Protein AF-A0A3R7F994-F1 (afdb_monomer)

Structure (mmCIF, N/CA/C/O backbone):
data_AF-A0A3R7F994-F1
#
_entry.id   AF-A0A3R7F994-F1
#
loop_
_atom_site.group_PDB
_atom_site.id
_atom_site.type_symbol
_atom_site.label_atom_id
_atom_site.label_alt_id
_atom_site.label_comp_id
_atom_site.label_asym_id
_atom_site.label_entity_id
_atom_site.label_seq_id
_atom_site.pdbx_PDB_ins_code
_atom_site.Cartn_x
_atom_site.Cartn_y
_atom_site.Cartn_z
_atom_site.occupancy
_atom_site.B_iso_or_equiv
_atom_site.auth_seq_id
_atom_site.auth_comp_id
_atom_site.auth_asym_id
_atom_site.auth_atom_id
_atom_site.pdbx_PDB_model_num
ATOM 1 N N . MET A 1 1 ? -3.308 -4.676 -24.480 1.00 72.94 1 MET A N 1
ATOM 2 C CA . MET A 1 1 ? -1.964 -5.206 -24.225 1.00 72.94 1 MET A CA 1
ATOM 3 C C . MET A 1 1 ? -2.037 -6.145 -23.036 1.00 72.94 1 MET A C 1
ATOM 5 O O . MET A 1 1 ? -2.598 -5.751 -22.015 1.00 72.94 1 MET A O 1
ATOM 9 N N . SER A 1 2 ? -1.578 -7.382 -23.189 1.00 91.12 2 SER A N 1
ATOM 10 C CA . SER A 1 2 ? -1.528 -8.398 -22.131 1.00 91.12 2 SER A CA 1
ATOM 11 C C . SER A 1 2 ? -0.161 -8.403 -21.418 1.00 91.12 2 SER A C 1
ATOM 13 O O . SER A 1 2 ? 0.801 -7.839 -21.941 1.00 91.12 2 SER A O 1
ATOM 15 N N . PRO A 1 3 ? -0.035 -9.021 -20.227 1.00 89.69 3 PRO A N 1
ATOM 16 C CA . PRO A 1 3 ? 1.258 -9.152 -19.550 1.00 89.69 3 PRO A CA 1
ATOM 17 C C . PRO A 1 3 ? 2.327 -9.869 -20.387 1.00 89.69 3 PRO A C 1
ATOM 19 O O . PRO A 1 3 ? 3.482 -9.452 -20.377 1.00 89.69 3 PRO A O 1
ATOM 22 N N . ASP A 1 4 ? 1.951 -10.906 -21.138 1.00 91.75 4 ASP A N 1
ATOM 23 C CA . ASP A 1 4 ? 2.890 -11.655 -21.983 1.00 91.75 4 ASP A CA 1
ATOM 24 C C . ASP A 1 4 ? 3.369 -10.814 -23.174 1.00 91.75 4 ASP A C 1
ATOM 26 O O . ASP A 1 4 ? 4.551 -10.836 -23.515 1.00 91.75 4 ASP A O 1
ATOM 30 N N . GLU A 1 5 ? 2.478 -10.002 -23.754 1.00 93.06 5 GLU A N 1
ATOM 31 C CA . GLU A 1 5 ? 2.828 -9.047 -24.814 1.00 93.06 5 GLU A CA 1
ATOM 32 C C . GLU A 1 5 ? 3.846 -8.003 -24.329 1.00 93.06 5 GLU A C 1
ATOM 34 O O . GLU A 1 5 ? 4.766 -7.670 -25.069 1.00 93.06 5 GLU A O 1
ATOM 39 N N . LEU A 1 6 ?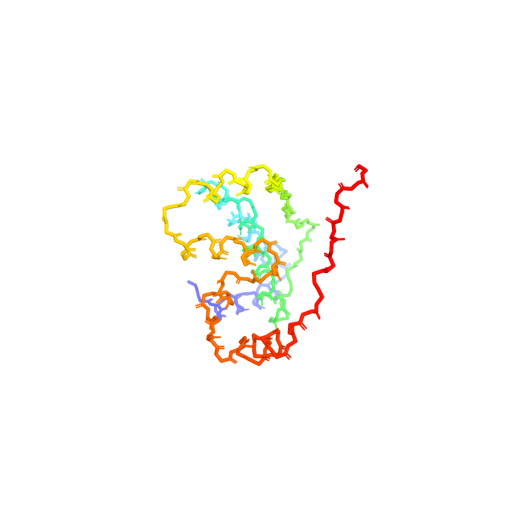 3.733 -7.530 -23.079 1.00 91.81 6 LEU A N 1
ATOM 40 C CA . LEU A 1 6 ? 4.693 -6.584 -22.487 1.00 91.81 6 LEU A CA 1
ATOM 41 C C . LEU A 1 6 ? 6.089 -7.195 -22.311 1.00 91.81 6 LEU A C 1
ATOM 43 O O . LEU A 1 6 ? 7.100 -6.517 -22.494 1.00 91.81 6 LEU A O 1
ATOM 47 N N . ILE A 1 7 ? 6.153 -8.474 -21.933 1.00 93.12 7 ILE A N 1
ATOM 48 C CA . ILE A 1 7 ? 7.421 -9.198 -21.778 1.00 93.12 7 ILE A CA 1
ATOM 49 C C . ILE A 1 7 ? 8.091 -9.367 -23.137 1.00 93.12 7 ILE A C 1
ATOM 51 O O . ILE A 1 7 ? 9.299 -9.152 -23.247 1.00 93.12 7 ILE A O 1
ATOM 55 N N . GLU A 1 8 ? 7.327 -9.764 -24.155 1.00 93.94 8 GLU A N 1
ATOM 56 C CA . GLU A 1 8 ? 7.889 -10.005 -25.480 1.00 93.94 8 GLU A CA 1
ATOM 57 C C . GLU A 1 8 ? 8.328 -8.705 -26.153 1.00 93.94 8 GLU A C 1
ATOM 59 O O . GLU A 1 8 ? 9.465 -8.631 -26.613 1.00 93.94 8 GLU A O 1
ATOM 64 N N . GLU A 1 9 ? 7.513 -7.647 -26.087 1.00 92.88 9 GLU A N 1
ATOM 65 C CA . GLU A 1 9 ? 7.907 -6.317 -26.567 1.00 92.88 9 GLU A CA 1
ATOM 66 C C . GLU A 1 9 ? 9.210 -5.868 -25.896 1.00 92.88 9 GLU A C 1
ATOM 68 O O . GLU A 1 9 ? 10.170 -5.505 -26.568 1.00 92.88 9 GLU A O 1
ATOM 73 N N . ARG A 1 10 ? 9.321 -6.000 -24.567 1.00 92.12 10 ARG A N 1
ATOM 74 C CA . ARG A 1 10 ? 10.553 -5.626 -23.861 1.00 92.12 10 ARG A CA 1
ATOM 75 C C . ARG A 1 10 ? 11.766 -6.464 -24.287 1.00 92.12 10 ARG A C 1
ATOM 77 O O . ARG A 1 10 ? 12.882 -5.948 -24.322 1.00 92.12 10 ARG A O 1
ATOM 84 N N . ARG A 1 11 ? 11.595 -7.751 -24.601 1.00 92.31 11 ARG A N 1
ATOM 85 C CA . ARG A 1 11 ? 12.693 -8.593 -25.116 1.00 92.31 11 ARG A CA 1
ATOM 86 C C . ARG A 1 11 ? 13.152 -8.159 -26.497 1.00 92.31 11 ARG A C 1
ATOM 88 O O . ARG A 1 11 ? 14.334 -8.309 -26.801 1.00 92.31 11 ARG A O 1
ATOM 95 N N . GLU A 1 12 ? 12.239 -7.690 -27.335 1.00 93.06 12 GLU A N 1
ATOM 96 C CA . GLU A 1 12 ? 12.568 -7.126 -28.641 1.00 93.06 12 GLU A CA 1
ATOM 97 C C . GLU A 1 12 ? 13.275 -5.776 -28.491 1.00 93.06 12 GLU A C 1
ATOM 99 O O . GLU A 1 12 ? 14.320 -5.569 -29.107 1.00 93.06 12 GLU A O 1
ATOM 104 N N . ASP A 1 13 ? 12.791 -4.919 -27.592 1.00 91.25 13 ASP A N 1
ATOM 105 C CA . ASP A 1 13 ? 13.352 -3.591 -27.312 1.00 91.25 13 ASP A CA 1
ATOM 106 C C . ASP A 1 13 ? 14.820 -3.664 -26.892 1.00 91.25 13 ASP A C 1
ATOM 108 O O . ASP A 1 13 ? 15.652 -2.901 -27.381 1.00 91.25 13 ASP A O 1
ATOM 112 N N . LEU A 1 14 ? 15.166 -4.638 -26.046 1.00 91.00 14 LEU A N 1
ATOM 113 C CA . LEU A 1 14 ? 16.540 -4.855 -25.584 1.00 91.00 14 LEU A CA 1
ATOM 114 C C . LEU A 1 14 ? 17.505 -5.340 -26.679 1.00 91.00 14 LEU A C 1
ATOM 116 O O . LEU A 1 14 ? 18.716 -5.260 -26.484 1.00 91.00 14 LEU A O 1
ATOM 120 N N . LYS A 1 15 ? 17.002 -5.854 -27.810 1.00 92.62 15 LYS A N 1
ATOM 121 C CA . LYS A 1 15 ? 17.832 -6.268 -28.958 1.00 92.62 15 LYS A CA 1
ATOM 122 C C . LYS A 1 15 ? 18.149 -5.108 -29.903 1.00 92.62 15 LYS A C 1
ATOM 124 O O . LYS A 1 15 ? 18.950 -5.286 -30.815 1.00 92.62 15 LYS A O 1
ATOM 129 N N . SER A 1 16 ? 17.489 -3.964 -29.740 1.00 90.75 16 SER A N 1
ATOM 130 C CA . SER A 1 16 ? 17.673 -2.796 -30.596 1.00 90.75 16 SER A CA 1
ATOM 131 C C . SER A 1 16 ? 18.934 -2.017 -30.216 1.00 90.75 16 SER A C 1
ATOM 133 O O . SER A 1 16 ? 19.163 -1.729 -29.044 1.00 90.75 16 SER A O 1
ATOM 135 N N . ASP A 1 17 ? 19.695 -1.581 -31.221 1.00 88.31 17 ASP A N 1
ATOM 136 C CA . ASP A 1 17 ? 20.837 -0.670 -31.044 1.00 88.31 17 ASP A CA 1
ATOM 137 C C . ASP A 1 17 ? 20.406 0.795 -30.836 1.00 88.31 17 ASP A C 1
ATOM 139 O O . ASP A 1 17 ? 21.213 1.662 -30.500 1.00 88.31 17 ASP A O 1
ATOM 143 N N . ILE A 1 18 ? 19.122 1.096 -31.054 1.00 90.75 18 ILE A N 1
ATOM 144 C CA . ILE A 1 18 ? 18.557 2.434 -30.867 1.00 90.75 18 ILE A CA 1
ATOM 145 C C . ILE A 1 18 ? 18.182 2.616 -29.396 1.00 90.75 18 ILE A C 1
ATOM 147 O O . ILE A 1 18 ? 17.241 1.984 -28.914 1.00 90.75 18 ILE A O 1
ATOM 151 N N . ASP A 1 19 ? 18.866 3.542 -28.726 1.00 86.38 19 ASP A N 1
ATOM 152 C CA . ASP A 1 19 ? 18.696 3.842 -27.299 1.00 86.38 19 ASP A CA 1
ATOM 153 C C 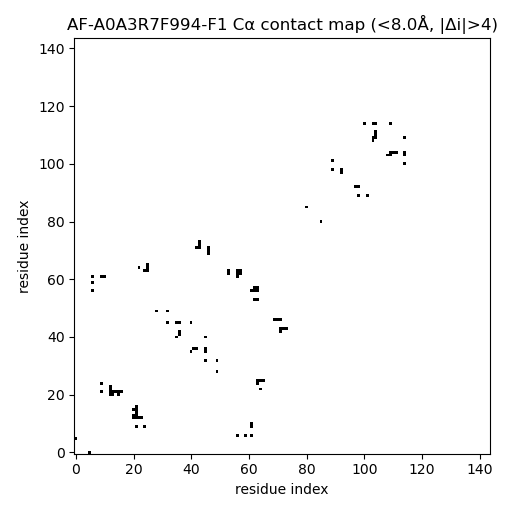. ASP A 1 19 ? 17.236 4.130 -26.907 1.00 86.38 19 ASP A C 1
ATOM 155 O O . ASP A 1 19 ? 16.705 3.527 -25.979 1.00 86.38 19 ASP A O 1
ATOM 159 N N . TYR A 1 20 ? 16.539 4.949 -27.699 1.00 86.75 20 TYR A N 1
ATOM 160 C CA . TYR A 1 20 ? 15.121 5.258 -27.490 1.00 86.75 20 TYR A CA 1
ATOM 161 C C . TYR A 1 20 ? 14.217 4.015 -27.509 1.00 86.75 20 TYR A C 1
ATOM 163 O O . TYR A 1 20 ? 13.292 3.889 -26.714 1.00 86.75 20 TYR A O 1
ATOM 171 N N . VAL A 1 21 ? 14.480 3.073 -28.419 1.00 88.69 21 VAL A N 1
ATOM 172 C CA . VAL A 1 21 ? 13.703 1.827 -28.502 1.00 88.69 21 VAL A CA 1
ATOM 173 C C . VAL A 1 21 ? 13.984 0.964 -27.280 1.00 88.69 21 VAL A C 1
ATOM 175 O O . VAL A 1 21 ? 13.062 0.387 -26.715 1.00 88.69 21 VAL A O 1
ATOM 178 N N . ARG A 1 22 ? 15.242 0.936 -26.835 1.00 88.38 22 ARG A N 1
ATOM 179 C CA . ARG A 1 22 ? 15.673 0.177 -25.668 1.00 88.38 22 ARG A CA 1
ATOM 180 C C . ARG A 1 22 ? 15.061 0.698 -24.366 1.00 88.38 22 ARG A C 1
ATOM 182 O O . ARG A 1 22 ? 14.726 -0.125 -23.527 1.00 88.38 22 ARG A O 1
ATOM 189 N N . HIS A 1 23 ? 14.866 2.011 -24.212 1.00 88.00 23 HIS A N 1
ATOM 190 C CA . HIS A 1 23 ? 14.302 2.638 -22.999 1.00 88.00 23 HIS A CA 1
ATOM 191 C C . HIS A 1 23 ? 12.793 2.939 -23.068 1.00 88.00 23 HIS A C 1
ATOM 193 O O . HIS A 1 23 ? 12.210 3.558 -22.178 1.00 88.00 23 HIS A O 1
ATOM 199 N N . ARG A 1 24 ? 12.112 2.456 -24.109 1.00 91.00 24 ARG A N 1
ATOM 200 C CA . ARG A 1 24 ? 10.688 2.718 -24.346 1.00 91.00 24 ARG A CA 1
ATOM 201 C C . ARG A 1 24 ? 9.767 2.257 -23.214 1.00 91.00 24 ARG A C 1
ATOM 203 O O . ARG A 1 24 ? 8.735 2.883 -22.967 1.00 91.00 24 ARG A O 1
ATOM 210 N N . ALA A 1 25 ? 10.089 1.146 -22.554 1.00 91.25 25 ALA A N 1
ATOM 211 C CA . ALA A 1 25 ? 9.282 0.632 -21.449 1.00 91.25 25 ALA A CA 1
ATOM 212 C C . ALA A 1 25 ? 9.350 1.559 -20.224 1.00 91.25 25 ALA A C 1
ATOM 214 O O . ALA A 1 25 ? 8.338 1.766 -19.551 1.00 91.25 25 ALA A O 1
ATOM 215 N N . GLU A 1 26 ? 10.520 2.141 -19.968 1.00 92.19 26 GLU A N 1
ATOM 216 C CA . GLU A 1 26 ? 1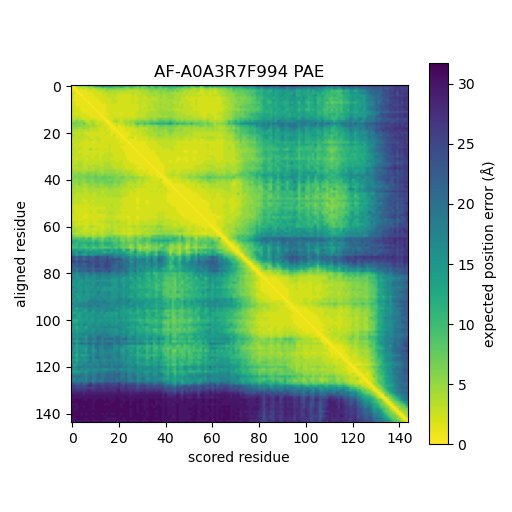0.752 3.149 -18.940 1.00 92.19 26 GLU A CA 1
ATOM 217 C C . GLU A 1 26 ? 9.978 4.433 -19.241 1.00 92.19 26 GLU A C 1
ATOM 219 O O . GLU A 1 26 ? 9.175 4.867 -18.412 1.00 92.19 26 GLU A O 1
ATOM 224 N N . ASP A 1 27 ? 10.113 4.960 -20.460 1.00 90.69 27 ASP A N 1
ATOM 225 C CA . ASP A 1 27 ? 9.411 6.173 -20.899 1.00 90.69 27 ASP A CA 1
ATOM 226 C C . ASP A 1 27 ? 7.887 6.032 -20.766 1.00 90.69 27 ASP A C 1
ATOM 228 O O . ASP A 1 27 ? 7.191 6.938 -20.302 1.00 90.69 27 ASP A O 1
ATOM 232 N N . ARG A 1 28 ? 7.345 4.865 -21.140 1.00 92.44 28 ARG A N 1
ATOM 233 C CA . ARG A 1 28 ? 5.912 4.571 -20.998 1.00 92.44 28 ARG A CA 1
ATOM 234 C C . ARG A 1 28 ? 5.478 4.487 -19.540 1.00 92.44 28 ARG A C 1
ATOM 236 O O . ARG A 1 28 ? 4.370 4.918 -19.225 1.00 92.44 28 ARG A O 1
ATOM 243 N N . LEU A 1 29 ? 6.310 3.930 -18.661 1.00 92.69 29 LEU A N 1
ATOM 244 C CA . LEU A 1 29 ? 6.005 3.844 -17.234 1.00 92.69 29 LEU A CA 1
ATOM 245 C C . LEU A 1 29 ? 5.952 5.240 -16.593 1.00 92.69 29 LEU A C 1
ATOM 247 O O . LEU A 1 29 ? 5.033 5.515 -15.817 1.00 92.69 29 LEU A O 1
ATOM 251 N N . ASP A 1 30 ? 6.873 6.133 -16.955 1.00 91.06 30 ASP A N 1
ATOM 252 C CA . ASP A 1 30 ? 6.897 7.512 -16.455 1.00 91.06 30 ASP A CA 1
ATOM 253 C C . ASP A 1 30 ? 5.753 8.364 -17.034 1.00 91.06 30 ASP A C 1
ATOM 255 O O . ASP A 1 30 ? 5.095 9.121 -16.305 1.00 91.06 30 ASP A O 1
ATOM 259 N N . ALA A 1 31 ? 5.438 8.188 -18.322 1.00 92.00 31 ALA A N 1
ATOM 260 C CA . ALA A 1 31 ? 4.271 8.807 -18.950 1.00 92.00 31 ALA A CA 1
ATOM 261 C C . ALA A 1 31 ? 2.972 8.360 -18.261 1.00 92.00 31 ALA A C 1
ATOM 263 O O . ALA A 1 31 ? 2.172 9.194 -17.835 1.00 92.00 31 ALA A O 1
ATOM 264 N N . TRP A 1 32 ? 2.804 7.052 -18.046 1.00 93.75 32 TRP A N 1
ATOM 265 C CA . TRP A 1 32 ? 1.645 6.500 -17.348 1.00 93.75 32 TRP A CA 1
ATOM 266 C C . TRP A 1 32 ? 1.544 6.989 -15.896 1.00 93.75 32 TRP A C 1
ATOM 268 O O . TRP A 1 32 ? 0.460 7.326 -15.420 1.00 93.75 32 TRP A O 1
ATOM 278 N N . PHE A 1 33 ? 2.666 7.103 -15.179 1.00 91.50 33 PHE A N 1
ATOM 279 C CA . PHE A 1 33 ? 2.678 7.671 -13.827 1.00 91.50 33 PHE A CA 1
ATOM 280 C C . PHE A 1 33 ? 2.162 9.120 -13.797 1.00 91.50 33 PHE A C 1
ATOM 282 O O . PHE A 1 33 ? 1.449 9.506 -12.861 1.00 91.50 33 PHE A O 1
ATOM 289 N N . SER A 1 34 ? 2.493 9.900 -14.830 1.00 90.31 34 SER A N 1
ATOM 290 C CA . SER A 1 34 ? 2.028 11.278 -15.015 1.00 90.31 34 SER A CA 1
ATOM 291 C C . SER A 1 34 ? 0.540 11.336 -15.381 1.00 90.31 34 SER A C 1
ATOM 293 O O . SER A 1 34 ? -0.197 12.164 -14.849 1.00 90.31 34 SER A O 1
ATOM 295 N N . GLU A 1 35 ? 0.045 10.412 -16.206 1.00 92.56 35 GLU A N 1
ATOM 296 C CA . GLU A 1 35 ? -1.390 10.292 -16.506 1.00 92.56 35 GLU A CA 1
ATOM 297 C C . GLU A 1 35 ? -2.222 10.009 -15.247 1.00 92.56 35 GLU A C 1
ATOM 299 O O . GLU A 1 35 ? -3.279 10.613 -15.046 1.00 92.56 35 GLU A O 1
ATOM 304 N N . LEU A 1 36 ? -1.722 9.156 -14.345 1.00 90.88 36 LEU A N 1
ATOM 305 C CA . LEU A 1 36 ? -2.386 8.889 -13.065 1.00 90.88 36 LEU A CA 1
ATOM 306 C C . LEU A 1 36 ? -2.446 10.122 -12.149 1.00 90.88 36 LEU A C 1
ATOM 308 O O . LEU A 1 36 ? -3.306 10.205 -11.267 1.00 90.88 36 LEU A O 1
ATOM 312 N N . GLU A 1 37 ? -1.511 11.065 -12.296 1.00 88.75 37 GLU A N 1
ATOM 313 C CA . GLU A 1 37 ? -1.556 12.347 -11.586 1.00 88.75 37 GLU A CA 1
ATOM 314 C C . GLU A 1 37 ? -2.712 13.204 -12.085 1.00 88.75 37 GLU A C 1
ATOM 316 O O . GLU A 1 37 ? -3.508 13.697 -11.284 1.00 88.75 37 GLU A O 1
ATOM 321 N N . ILE A 1 38 ? -2.836 13.308 -13.409 1.00 90.88 38 ILE A N 1
ATOM 322 C CA . ILE A 1 38 ? -3.901 14.055 -14.082 1.00 90.88 38 ILE A CA 1
ATOM 323 C C . ILE A 1 38 ? -5.270 13.447 -13.755 1.00 90.88 38 ILE A C 1
ATOM 325 O O . ILE A 1 38 ? -6.232 14.177 -13.526 1.00 90.88 38 ILE A O 1
ATOM 329 N N . SER A 1 39 ? -5.357 12.118 -13.639 1.00 90.56 39 SER A N 1
ATOM 330 C CA . SER A 1 39 ? -6.588 11.422 -13.249 1.00 90.56 39 SER A CA 1
ATOM 331 C C . SER A 1 39 ? -6.964 11.598 -11.767 1.00 90.56 39 SER A C 1
ATOM 333 O O . SER A 1 39 ? -7.970 11.046 -11.320 1.00 90.56 39 SER A O 1
ATOM 335 N N . GLY A 1 40 ? -6.153 12.310 -10.976 1.00 89.88 40 GLY A N 1
ATOM 336 C CA . GLY A 1 40 ? -6.419 12.604 -9.567 1.00 89.88 40 GLY A CA 1
ATOM 337 C C . GLY A 1 40 ? -6.091 11.466 -8.595 1.00 89.88 40 GLY A C 1
ATOM 338 O O . GLY A 1 40 ? -6.552 11.489 -7.449 1.00 89.88 40 GLY A O 1
ATOM 339 N N . LEU A 1 41 ? -5.304 10.459 -8.999 1.00 89.00 41 LEU A N 1
ATOM 340 C CA . LEU A 1 41 ? -4.959 9.354 -8.107 1.00 89.00 41 LEU A CA 1
ATOM 341 C C . LEU A 1 41 ? -3.964 9.811 -7.026 1.00 89.00 41 LEU A C 1
ATOM 343 O O . LEU A 1 41 ? -2.957 10.482 -7.282 1.00 89.00 41 LEU A O 1
ATOM 347 N N . LYS A 1 42 ? -4.215 9.4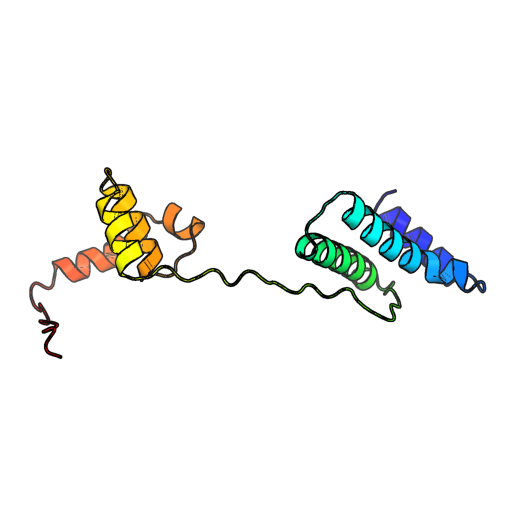00 -5.777 1.00 86.81 42 LYS A N 1
ATOM 348 C CA . LYS A 1 42 ? -3.348 9.743 -4.643 1.00 86.81 42 LYS A CA 1
ATOM 349 C C . LYS A 1 42 ? -1.914 9.266 -4.897 1.00 86.81 42 LYS A C 1
ATOM 351 O O . LYS A 1 42 ? -1.697 8.103 -5.233 1.00 86.81 42 LYS A O 1
ATOM 356 N N . ARG A 1 43 ? -0.928 10.129 -4.624 1.00 86.12 43 ARG A N 1
ATOM 357 C CA . ARG A 1 43 ? 0.505 9.845 -4.835 1.00 86.12 43 ARG A CA 1
ATOM 358 C C . ARG A 1 43 ? 0.961 8.504 -4.252 1.00 86.12 43 ARG A C 1
ATOM 360 O O . ARG A 1 43 ? 1.655 7.763 -4.929 1.00 86.12 43 ARG A O 1
ATOM 367 N N . SER A 1 44 ? 0.534 8.151 -3.035 1.00 86.25 44 SER A N 1
ATOM 368 C CA . SER A 1 44 ? 0.894 6.863 -2.417 1.00 86.25 44 SER A CA 1
ATOM 369 C C . SER A 1 44 ? 0.423 5.656 -3.233 1.00 86.25 44 SER A C 1
ATOM 371 O O . SER A 1 44 ? 1.141 4.671 -3.340 1.00 86.25 44 SER A O 1
ATOM 373 N N . SER A 1 45 ? -0.771 5.740 -3.822 1.00 88.81 45 SER A N 1
ATOM 374 C CA . SER A 1 45 ? -1.326 4.680 -4.667 1.00 88.81 45 SER A CA 1
ATOM 375 C C . SER A 1 45 ? -0.608 4.616 -6.014 1.00 88.81 45 SER A C 1
ATOM 377 O O . SER A 1 45 ? -0.301 3.524 -6.479 1.00 88.81 45 SER A O 1
ATOM 379 N N . ARG A 1 46 ? -0.260 5.773 -6.596 1.00 91.06 46 ARG A N 1
ATOM 380 C CA . ARG A 1 46 ? 0.558 5.853 -7.818 1.00 91.06 46 ARG A CA 1
ATOM 381 C C . ARG A 1 46 ? 1.932 5.217 -7.627 1.00 91.06 46 ARG A C 1
ATOM 383 O O . ARG A 1 46 ? 2.327 4.374 -8.419 1.00 91.06 46 ARG A O 1
ATOM 390 N N . VAL A 1 47 ? 2.627 5.569 -6.544 1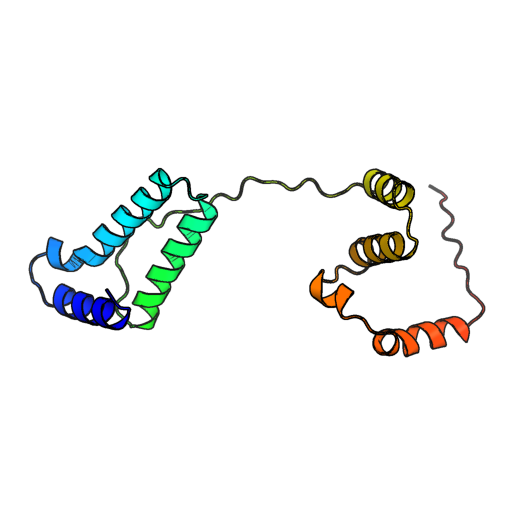.00 91.31 47 VAL A N 1
ATOM 391 C CA . VAL A 1 47 ? 3.950 5.020 -6.203 1.00 91.31 47 VAL A CA 1
ATOM 392 C C . VAL A 1 47 ? 3.880 3.506 -5.993 1.00 91.31 47 VAL A C 1
ATOM 394 O O . VAL A 1 47 ? 4.713 2.774 -6.517 1.00 91.31 47 VAL A O 1
ATOM 397 N N . GLN A 1 48 ? 2.855 3.003 -5.297 1.00 91.69 48 GLN A N 1
ATOM 398 C CA . GLN A 1 48 ? 2.648 1.557 -5.156 1.00 91.69 48 GLN A CA 1
ATOM 399 C C . GLN A 1 48 ? 2.443 0.862 -6.507 1.00 91.69 48 GLN A C 1
ATOM 401 O O . GLN A 1 48 ? 3.053 -0.177 -6.753 1.00 91.69 48 GLN A O 1
ATOM 406 N N . ALA A 1 49 ? 1.623 1.438 -7.388 1.00 92.06 49 ALA A N 1
ATOM 407 C CA . ALA A 1 49 ? 1.380 0.880 -8.713 1.00 92.06 49 ALA A CA 1
ATOM 408 C C . ALA A 1 49 ? 2.650 0.898 -9.584 1.00 92.06 49 ALA A C 1
ATOM 410 O O . ALA A 1 49 ? 2.970 -0.098 -10.230 1.00 92.06 49 ALA A O 1
ATOM 411 N N . TYR A 1 50 ? 3.430 1.979 -9.514 1.00 93.50 50 TYR A N 1
ATOM 412 C CA . TYR A 1 50 ? 4.735 2.098 -10.165 1.00 93.50 50 TYR A CA 1
ATOM 413 C C . TYR A 1 50 ? 5.699 0.990 -9.720 1.00 93.50 50 TYR A C 1
ATOM 415 O O . TYR A 1 50 ? 6.284 0.279 -10.539 1.00 93.50 50 TYR A O 1
ATOM 423 N N . HIS A 1 51 ? 5.819 0.774 -8.406 1.00 92.12 51 HIS A N 1
ATOM 424 C CA . HIS A 1 51 ? 6.647 -0.303 -7.864 1.00 92.12 51 HIS A CA 1
ATOM 425 C C . HIS A 1 51 ? 6.144 -1.696 -8.254 1.00 92.12 51 HIS A C 1
ATOM 427 O O . HIS A 1 51 ? 6.963 -2.591 -8.455 1.00 92.12 51 HIS A O 1
ATOM 433 N N . ALA A 1 52 ? 4.829 -1.892 -8.385 1.00 93.88 52 ALA A N 1
ATOM 434 C CA . ALA A 1 52 ? 4.264 -3.162 -8.828 1.00 93.88 52 ALA A CA 1
ATOM 435 C C . ALA A 1 52 ? 4.680 -3.496 -10.270 1.00 93.88 52 ALA A C 1
ATOM 437 O O . ALA A 1 52 ? 5.127 -4.614 -10.524 1.00 93.88 52 ALA A O 1
ATOM 438 N N . ILE A 1 53 ? 4.622 -2.524 -11.187 1.00 93.31 53 ILE A N 1
ATOM 439 C CA . ILE A 1 53 ? 5.069 -2.710 -12.578 1.00 93.31 53 ILE A CA 1
ATOM 440 C C . ILE A 1 53 ? 6.576 -2.975 -12.633 1.00 93.31 53 ILE A C 1
ATOM 442 O O . ILE A 1 53 ? 7.027 -3.899 -13.309 1.00 93.31 53 ILE A O 1
ATOM 446 N N . ARG A 1 54 ? 7.371 -2.237 -11.855 1.00 93.38 54 ARG A N 1
ATOM 447 C CA . ARG A 1 54 ? 8.815 -2.488 -11.773 1.00 93.38 54 ARG A CA 1
ATOM 448 C C . ARG A 1 54 ? 9.129 -3.888 -11.235 1.00 93.38 54 ARG A C 1
ATOM 450 O O . ARG A 1 54 ? 10.005 -4.572 -11.759 1.00 93.38 54 ARG A O 1
ATOM 457 N N . SER A 1 55 ? 8.396 -4.331 -10.213 1.00 92.75 55 SER A N 1
ATOM 458 C CA . SER A 1 55 ? 8.509 -5.685 -9.659 1.00 92.75 55 SER A CA 1
ATOM 459 C C . SER A 1 55 ? 8.143 -6.755 -10.693 1.00 92.75 55 SER A C 1
ATOM 461 O O . SER A 1 55 ? 8.834 -7.765 -10.795 1.00 92.75 55 SER A O 1
ATOM 463 N N . PHE A 1 56 ? 7.117 -6.511 -11.514 1.00 95.56 56 PHE A N 1
ATOM 464 C CA . PHE A 1 56 ? 6.722 -7.393 -12.614 1.00 95.56 56 PHE A CA 1
ATOM 465 C C . PHE A 1 56 ? 7.855 -7.596 -13.631 1.00 95.56 56 PHE A C 1
ATOM 467 O O . PHE A 1 56 ? 8.223 -8.736 -13.919 1.00 95.56 56 PHE A O 1
ATOM 474 N N . TYR A 1 57 ? 8.471 -6.520 -14.122 1.00 94.25 57 TYR A N 1
ATOM 475 C CA . TYR A 1 57 ? 9.599 -6.615 -15.057 1.00 94.25 57 TYR A CA 1
ATOM 476 C C . TYR A 1 57 ? 10.825 -7.291 -14.429 1.00 94.25 57 TYR A C 1
ATOM 478 O O . TYR A 1 57 ? 11.452 -8.161 -15.039 1.00 94.25 57 TYR A O 1
ATOM 486 N N . LYS A 1 58 ? 11.117 -6.970 -13.164 1.00 93.25 58 LYS A N 1
ATOM 487 C CA . LYS A 1 58 ? 12.199 -7.599 -12.401 1.00 93.25 58 LYS A CA 1
ATOM 488 C C . LYS A 1 58 ? 11.998 -9.105 -12.220 1.00 93.25 58 LYS A C 1
ATOM 490 O O . LYS A 1 58 ? 12.937 -9.871 -12.428 1.00 93.25 58 LYS A O 1
ATOM 495 N N . ALA A 1 59 ? 10.787 -9.544 -11.877 1.00 94.38 59 ALA A N 1
ATOM 496 C CA . ALA A 1 59 ? 10.455 -10.963 -11.733 1.00 94.38 59 ALA A CA 1
ATOM 497 C C . ALA A 1 59 ? 10.656 -11.742 -13.045 1.00 94.38 59 ALA A C 1
ATOM 499 O O . ALA A 1 59 ? 11.037 -12.912 -13.018 1.00 94.38 59 ALA A O 1
ATOM 500 N N . ASN A 1 60 ? 10.485 -11.069 -14.186 1.00 93.75 60 ASN A N 1
ATOM 501 C CA . ASN A 1 60 ? 10.709 -11.617 -15.523 1.00 93.75 60 ASN A CA 1
ATOM 502 C C . ASN A 1 60 ? 12.147 -11.438 -16.045 1.00 93.75 60 ASN A C 1
ATOM 504 O O . ASN A 1 60 ? 12.411 -11.753 -17.203 1.00 93.75 60 ASN A O 1
ATOM 508 N N . ARG A 1 61 ? 13.091 -10.990 -15.199 1.00 91.06 61 ARG A N 1
ATOM 509 C CA . ARG A 1 61 ? 14.509 -10.745 -15.543 1.00 91.06 61 ARG A CA 1
ATOM 510 C C . ARG A 1 61 ? 14.721 -9.681 -16.628 1.00 91.06 61 ARG A C 1
ATOM 512 O O . ARG A 1 61 ? 15.729 -9.706 -17.325 1.00 91.06 61 ARG A O 1
ATOM 519 N N . LEU A 1 62 ? 13.781 -8.752 -16.752 1.00 92.75 62 LEU A N 1
ATOM 520 C CA . LEU A 1 62 ? 13.808 -7.639 -17.700 1.00 92.75 62 LEU A CA 1
ATOM 521 C C . LEU A 1 62 ? 13.801 -6.316 -16.926 1.00 92.75 62 LEU A C 1
ATOM 523 O O . LEU A 1 62 ? 12.938 -5.476 -17.149 1.00 92.75 62 LEU A O 1
ATOM 527 N N . GLU A 1 63 ? 14.696 -6.177 -15.942 1.00 90.50 63 GLU A N 1
ATOM 528 C CA . GLU A 1 63 ? 14.701 -5.032 -15.023 1.00 90.50 63 GLU A CA 1
ATOM 529 C C . GLU A 1 63 ? 14.779 -3.698 -15.789 1.00 90.50 63 GLU A C 1
ATOM 531 O O . GLU A 1 63 ? 15.480 -3.574 -16.794 1.00 90.50 63 GLU A O 1
ATOM 536 N N . LEU A 1 64 ? 13.989 -2.727 -15.329 1.00 89.50 64 LEU A N 1
ATOM 537 C CA . LEU A 1 64 ? 13.920 -1.386 -15.904 1.00 89.50 64 LEU A CA 1
ATOM 538 C C . LEU A 1 64 ? 15.029 -0.511 -15.310 1.00 89.50 64 LEU A C 1
ATOM 540 O O . LEU A 1 64 ? 15.200 -0.479 -14.083 1.00 89.50 64 LEU A O 1
ATOM 544 N N . GLU A 1 65 ? 15.748 0.213 -16.164 1.00 84.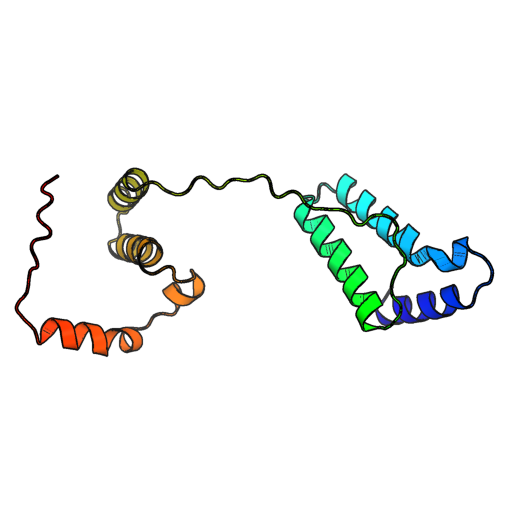94 65 GLU A N 1
ATOM 545 C CA . GLU A 1 65 ? 16.853 1.092 -15.768 1.00 84.94 65 GLU A CA 1
ATOM 546 C C . GLU A 1 65 ? 16.330 2.512 -15.532 1.00 84.94 65 GLU A C 1
ATOM 548 O O . GLU A 1 65 ? 16.074 3.253 -16.472 1.00 84.94 65 GLU A O 1
ATOM 553 N N . MET A 1 66 ? 16.144 2.901 -14.265 1.00 77.50 66 MET A N 1
ATOM 554 C CA . MET A 1 66 ? 15.554 4.202 -13.918 1.00 77.50 66 MET A CA 1
ATOM 555 C C . MET A 1 66 ? 16.498 5.020 -13.040 1.00 77.50 66 MET A C 1
ATOM 557 O O . MET A 1 66 ? 16.996 4.517 -12.029 1.00 77.50 66 MET A O 1
ATOM 561 N N . VAL A 1 67 ? 16.717 6.284 -13.421 1.00 70.88 67 VAL A N 1
ATOM 562 C CA . VAL A 1 67 ? 17.626 7.219 -12.731 1.00 70.88 67 VAL A CA 1
ATOM 563 C C . VAL A 1 67 ? 17.043 7.663 -11.388 1.00 70.88 67 VAL A C 1
ATOM 565 O O . VAL A 1 67 ? 17.748 7.683 -10.382 1.00 70.88 67 VAL A O 1
ATOM 568 N N . GLU A 1 68 ? 15.740 7.944 -11.342 1.00 74.44 68 GLU A N 1
ATOM 569 C CA . GLU A 1 68 ? 15.034 8.328 -10.121 1.00 74.44 68 GLU A CA 1
ATOM 570 C C . GLU A 1 68 ? 13.734 7.539 -9.986 1.00 74.44 68 GLU A C 1
ATOM 572 O O . GLU A 1 68 ? 12.958 7.407 -10.925 1.00 74.44 68 GLU A O 1
ATOM 577 N N . THR A 1 69 ? 13.487 6.983 -8.799 1.00 79.38 69 THR A N 1
ATOM 578 C CA . THR A 1 69 ? 12.231 6.284 -8.500 1.00 79.38 69 THR A CA 1
ATOM 579 C C . THR A 1 69 ? 11.326 7.208 -7.690 1.00 79.38 69 THR A C 1
ATOM 581 O O . THR A 1 69 ? 11.782 7.750 -6.677 1.00 79.38 69 THR A O 1
ATOM 584 N N . PRO A 1 70 ? 10.046 7.376 -8.067 1.00 79.62 70 PRO A N 1
ATOM 585 C CA . PRO A 1 70 ? 9.145 8.259 -7.351 1.00 79.62 70 PRO A CA 1
ATOM 586 C C . PRO A 1 70 ? 8.968 7.777 -5.911 1.00 79.62 70 PRO A C 1
ATOM 588 O O . PRO A 1 70 ? 8.554 6.650 -5.649 1.00 79.62 70 PRO A O 1
ATOM 591 N N . SER A 1 71 ? 9.258 8.659 -4.958 1.00 70.38 71 SER A N 1
ATOM 592 C CA . SER A 1 71 ? 9.045 8.396 -3.539 1.00 70.38 71 SER A CA 1
ATOM 593 C C . SER A 1 71 ? 7.657 8.871 -3.099 1.00 70.38 71 SER A C 1
ATOM 595 O O . SER A 1 71 ? 7.136 9.911 -3.534 1.00 70.38 71 SER A O 1
ATOM 597 N N . SER A 1 72 ? 7.028 8.094 -2.216 1.00 75.75 72 SER A N 1
ATOM 598 C CA . SER A 1 72 ? 5.822 8.519 -1.508 1.00 75.75 72 SER A CA 1
ATOM 599 C C . SER A 1 72 ? 6.200 9.088 -0.146 1.00 75.75 72 SER A C 1
ATOM 601 O O . SER A 1 72 ? 6.699 8.349 0.702 1.00 75.75 72 SER A O 1
ATOM 603 N N . TRP A 1 73 ? 5.884 10.356 0.113 1.00 67.56 73 TRP A N 1
ATOM 604 C CA . TRP A 1 73 ? 5.794 10.848 1.485 1.00 67.56 73 TRP A CA 1
ATOM 605 C C . TRP A 1 73 ? 4.386 10.561 2.013 1.00 67.56 73 TRP A C 1
ATOM 607 O O . TRP A 1 73 ? 3.375 10.902 1.392 1.00 67.56 73 TRP A O 1
ATOM 617 N N . THR A 1 74 ? 4.300 9.878 3.152 1.00 57.72 74 THR A N 1
ATOM 618 C CA . THR A 1 74 ? 3.019 9.664 3.831 1.00 57.72 74 THR A CA 1
ATOM 619 C C . THR A 1 74 ? 2.839 10.756 4.872 1.00 57.72 74 THR A C 1
ATOM 621 O O . THR A 1 74 ? 3.147 10.558 6.039 1.00 57.72 74 THR A O 1
ATOM 624 N N . GLU A 1 75 ? 2.305 11.909 4.478 1.00 63.16 75 GLU A N 1
ATOM 625 C CA . GLU A 1 75 ? 1.866 12.917 5.448 1.00 63.16 75 GLU A CA 1
ATOM 626 C C . GLU A 1 75 ? 0.387 12.732 5.768 1.00 63.16 75 GLU A C 1
ATOM 628 O O . GLU A 1 75 ? -0.495 13.391 5.226 1.00 63.16 75 GLU A O 1
ATOM 633 N N . LYS A 1 76 ? 0.111 11.785 6.666 1.00 60.66 76 LYS A N 1
ATOM 634 C CA . LYS A 1 76 ? -1.020 11.886 7.592 1.00 60.66 76 LYS A CA 1
ATOM 635 C C . LYS A 1 76 ? -0.579 11.279 8.911 1.00 60.66 76 LYS A C 1
ATOM 637 O O . LYS A 1 76 ? -0.716 10.073 9.111 1.00 60.66 76 LYS A O 1
ATOM 642 N N . VAL A 1 77 ? -0.073 12.120 9.810 1.00 60.38 77 VAL A N 1
ATOM 643 C CA . VAL A 1 77 ? 0.007 11.764 11.227 1.00 60.38 77 VAL A CA 1
ATOM 644 C C . VAL A 1 77 ? -1.434 11.564 11.682 1.00 60.38 77 VAL A C 1
ATOM 646 O O . VAL A 1 77 ? -2.183 12.521 11.868 1.00 60.38 77 VAL A O 1
ATOM 649 N N . ARG A 1 78 ? -1.876 10.307 11.764 1.00 65.06 78 ARG A N 1
ATOM 650 C CA . ARG A 1 78 ? -3.135 10.004 12.437 1.00 65.06 78 ARG A CA 1
ATOM 651 C C . ARG A 1 78 ? -2.883 10.288 13.908 1.00 65.06 78 ARG A C 1
ATOM 653 O O . ARG A 1 78 ? -2.138 9.550 14.545 1.00 65.06 78 ARG A O 1
ATOM 660 N N . LEU A 1 79 ? -3.455 11.378 14.412 1.00 74.62 79 LEU A N 1
ATOM 661 C CA . LEU A 1 79 ? -3.477 11.646 15.844 1.00 74.62 79 LEU A CA 1
ATOM 662 C C . LEU A 1 79 ? -4.077 10.410 16.527 1.00 74.62 79 LEU A C 1
ATOM 664 O O . LEU A 1 79 ? -5.164 9.960 16.158 1.00 74.62 79 LEU A O 1
ATOM 668 N N . GLY A 1 80 ? -3.317 9.810 17.442 1.00 76.00 80 GLY A N 1
ATOM 669 C CA . GLY A 1 80 ? -3.790 8.672 18.221 1.00 76.00 80 GLY A CA 1
ATOM 670 C C . GLY A 1 80 ? -4.999 9.080 19.061 1.00 76.00 80 GLY A C 1
ATOM 671 O O . GLY A 1 80 ? -5.080 10.221 19.514 1.00 76.00 80 GLY A O 1
ATOM 672 N N . LEU A 1 81 ? -5.943 8.158 19.262 1.00 83.25 81 LEU A N 1
ATOM 673 C CA . LEU A 1 81 ? -7.087 8.411 20.136 1.00 83.25 81 LEU A CA 1
ATOM 674 C C . LEU A 1 81 ? -6.594 8.611 21.574 1.00 83.25 81 LEU A C 1
ATOM 676 O O . LEU A 1 81 ? -5.850 7.774 22.092 1.00 83.25 81 LEU A O 1
ATOM 680 N N . THR A 1 82 ? -7.021 9.689 22.232 1.00 88.69 82 THR A N 1
ATOM 681 C CA . THR A 1 82 ? -6.714 9.884 23.653 1.00 88.69 82 THR A CA 1
ATOM 682 C C . THR A 1 82 ? -7.622 9.019 24.531 1.00 88.69 82 THR A C 1
ATOM 684 O O . THR A 1 82 ? -8.660 8.505 24.098 1.00 88.69 82 THR A O 1
ATOM 687 N N . ARG A 1 83 ? -7.256 8.863 25.808 1.00 87.44 83 ARG A N 1
ATOM 688 C CA . ARG A 1 83 ? -8.094 8.161 26.793 1.00 87.44 83 ARG A CA 1
ATOM 689 C C . ARG A 1 83 ? -9.465 8.830 26.964 1.00 87.44 83 ARG A C 1
ATOM 691 O O . ARG A 1 83 ? -10.461 8.127 27.137 1.00 87.44 83 ARG A O 1
ATOM 698 N N . ASP A 1 84 ? -9.520 10.157 26.896 1.00 90.19 84 ASP A N 1
ATOM 699 C CA . ASP A 1 84 ? -10.770 10.910 27.025 1.00 90.19 84 ASP A CA 1
ATOM 700 C C . ASP A 1 84 ? -11.667 10.739 25.796 1.00 90.19 84 ASP A C 1
ATOM 702 O O . ASP A 1 84 ? -12.881 10.580 25.939 1.00 90.19 84 ASP A O 1
ATOM 706 N N . ASP A 1 85 ? -11.080 10.670 24.598 1.00 90.62 85 ASP A N 1
ATOM 707 C CA . ASP A 1 85 ? -11.823 10.366 23.371 1.00 90.62 85 ASP A CA 1
ATOM 708 C C . ASP A 1 85 ? -12.428 8.959 23.418 1.00 90.62 85 ASP A C 1
ATOM 710 O O . ASP A 1 85 ? -13.608 8.782 23.110 1.00 90.62 85 ASP A O 1
ATOM 714 N N . LEU A 1 86 ? -11.659 7.960 23.878 1.00 90.88 86 LEU A N 1
ATOM 715 C CA . LEU A 1 86 ? -12.165 6.598 24.091 1.00 90.88 86 LEU A CA 1
ATOM 716 C C . LEU A 1 86 ? -13.336 6.580 25.077 1.00 90.88 86 LEU A C 1
ATOM 718 O O . LEU A 1 86 ? -14.348 5.925 24.819 1.00 90.88 86 LEU A O 1
ATOM 722 N N . ARG A 1 87 ? -13.226 7.318 26.188 1.00 91.75 87 ARG A N 1
ATOM 723 C CA . ARG A 1 87 ? -14.298 7.420 27.184 1.00 91.75 87 ARG A CA 1
ATOM 724 C C . ARG A 1 87 ? -15.578 7.983 26.568 1.00 91.75 87 ARG A C 1
ATOM 726 O O . ARG A 1 87 ? -16.630 7.355 26.692 1.00 91.75 87 ARG A O 1
ATOM 733 N N . ARG A 1 88 ? -15.484 9.111 25.859 1.00 93.12 88 ARG A N 1
ATOM 734 C CA . ARG A 1 88 ? -16.629 9.742 25.177 1.00 93.12 88 ARG A CA 1
ATOM 735 C C . ARG A 1 88 ? -17.270 8.802 24.155 1.00 93.12 88 ARG A C 1
ATOM 737 O O . ARG A 1 88 ? -18.493 8.734 24.052 1.00 93.12 88 ARG A O 1
ATOM 744 N N . LEU A 1 89 ? -16.455 8.038 23.429 1.00 91.75 89 LEU A N 1
ATOM 745 C CA . LEU A 1 89 ? -16.916 7.101 22.406 1.00 91.75 89 LEU A CA 1
ATOM 746 C C . LEU A 1 89 ? -17.686 5.915 23.019 1.00 91.75 89 LEU A C 1
ATOM 748 O O . LEU A 1 89 ? -18.726 5.506 22.495 1.00 91.75 89 LEU A O 1
ATOM 752 N N . ILE A 1 90 ? -17.239 5.407 24.172 1.00 93.00 90 ILE A N 1
ATOM 753 C CA . ILE A 1 90 ? -17.941 4.361 24.935 1.00 93.00 90 ILE A CA 1
ATOM 754 C C . ILE A 1 90 ? -19.260 4.889 25.516 1.00 93.00 90 ILE A C 1
ATOM 756 O O . ILE A 1 90 ? -20.282 4.199 25.436 1.00 93.00 90 ILE A O 1
ATOM 760 N N . GLU A 1 91 ? -19.253 6.102 26.075 1.00 93.31 91 GLU A N 1
ATOM 761 C CA . GLU A 1 91 ? -20.445 6.755 26.633 1.00 93.31 91 GLU A CA 1
ATOM 762 C C . GLU A 1 91 ? -21.519 6.982 25.553 1.00 93.31 91 GLU A C 1
ATOM 764 O O . GLU A 1 91 ? -22.694 6.697 25.786 1.00 93.31 91 GLU A O 1
ATOM 769 N N . ALA A 1 92 ? -21.117 7.371 24.337 1.00 94.00 92 ALA A N 1
ATOM 770 C CA . ALA A 1 92 ? -22.017 7.557 23.196 1.00 94.00 92 ALA A CA 1
ATOM 771 C C . ALA A 1 92 ? -22.622 6.245 22.650 1.00 94.00 92 ALA A C 1
ATOM 773 O O . ALA A 1 92 ? -23.677 6.250 22.006 1.00 94.00 92 ALA A O 1
ATOM 774 N N . CYS A 1 93 ? -21.982 5.097 22.890 1.00 92.50 93 CYS A N 1
ATOM 775 C CA . CYS A 1 93 ? -22.472 3.812 22.397 1.00 92.50 93 CYS A CA 1
ATOM 776 C C . CYS A 1 93 ? -23.722 3.350 23.155 1.00 92.50 93 CYS A C 1
ATOM 778 O O . CYS A 1 93 ? -23.684 3.133 24.366 1.00 92.50 93 CYS A O 1
ATOM 780 N N . ARG A 1 94 ? -24.814 3.101 22.420 1.00 91.94 94 ARG A N 1
ATOM 781 C CA . ARG A 1 94 ? -26.083 2.592 22.980 1.00 91.94 94 ARG A CA 1
ATOM 782 C C . ARG A 1 94 ? -26.074 1.086 23.246 1.00 91.94 94 ARG A C 1
ATOM 784 O O . ARG A 1 94 ? -26.730 0.622 24.170 1.00 91.94 94 ARG A O 1
ATOM 791 N N . LYS A 1 95 ? -25.359 0.311 22.424 1.00 94.06 95 LYS A N 1
ATOM 792 C CA . LYS A 1 95 ? -25.330 -1.156 22.511 1.00 94.06 95 LYS A CA 1
ATOM 7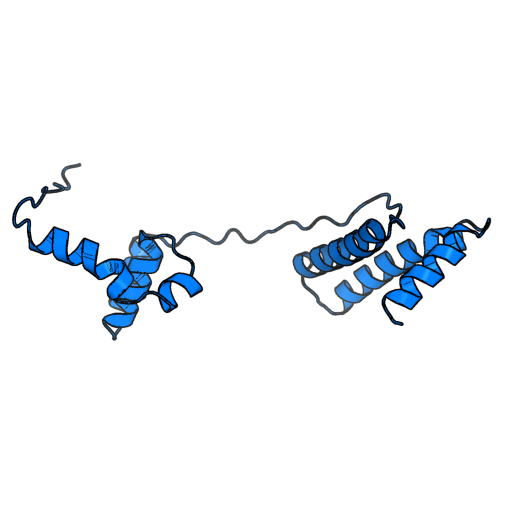93 C C . LYS A 1 95 ? -24.103 -1.625 23.308 1.00 94.06 95 LYS A C 1
ATOM 795 O O . LYS A 1 95 ? -22.992 -1.219 22.959 1.00 94.06 95 LYS A O 1
ATOM 800 N N . PRO A 1 96 ? -24.260 -2.522 24.302 1.00 90.75 96 PRO A N 1
ATOM 801 C CA . PRO A 1 96 ? -23.135 -3.032 25.093 1.00 90.75 96 PRO A CA 1
ATOM 802 C C . PRO A 1 96 ? -22.115 -3.784 24.231 1.00 90.75 96 PRO A C 1
ATOM 804 O O . PRO A 1 96 ? -20.917 -3.689 24.469 1.00 90.75 96 PRO A O 1
ATOM 807 N N . MET A 1 97 ? -22.576 -4.445 23.167 1.00 88.69 97 MET A N 1
ATOM 808 C CA . MET A 1 97 ? -21.715 -5.128 22.204 1.00 88.69 97 MET A CA 1
ATOM 809 C C . MET A 1 97 ? -20.716 -4.177 21.527 1.00 88.69 97 MET A C 1
ATOM 811 O O . MET A 1 97 ? -19.543 -4.508 21.416 1.00 88.69 97 MET A O 1
ATOM 815 N N . HIS A 1 98 ? -21.139 -2.974 21.119 1.00 91.31 98 HIS A N 1
ATOM 816 C CA . HIS A 1 98 ? -20.225 -2.010 20.494 1.00 91.31 98 HIS A CA 1
ATOM 817 C C . HIS A 1 98 ? -19.168 -1.533 21.492 1.00 91.31 98 HIS A C 1
ATOM 819 O O . HIS A 1 98 ? -17.995 -1.448 21.145 1.00 91.31 98 HIS A O 1
ATOM 825 N N . ARG A 1 99 ? -19.570 -1.292 22.750 1.00 91.75 99 ARG A N 1
ATOM 826 C CA . ARG A 1 99 ? -18.638 -0.936 23.831 1.00 91.75 99 AR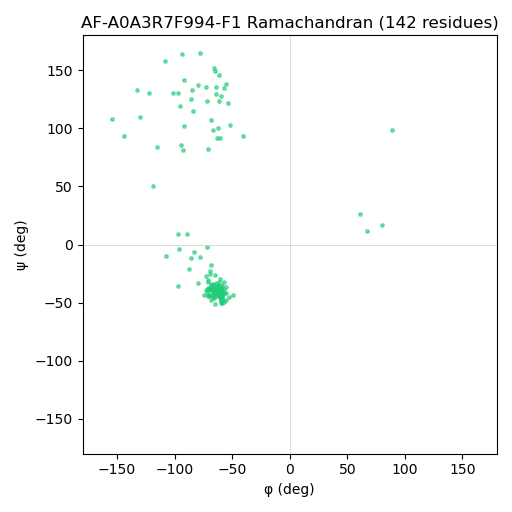G A CA 1
ATOM 827 C C . ARG A 1 99 ? -17.583 -2.021 24.029 1.00 91.75 99 ARG A C 1
ATOM 829 O O . ARG A 1 99 ? -16.406 -1.694 24.123 1.00 91.75 99 ARG A O 1
ATOM 836 N N . ALA A 1 100 ? -17.999 -3.289 24.040 1.00 88.94 100 ALA A N 1
ATOM 837 C CA . ALA A 1 100 ? -17.085 -4.423 24.118 1.00 88.94 100 ALA A CA 1
ATOM 838 C C . ALA A 1 100 ? -16.113 -4.445 22.928 1.00 88.94 100 ALA A C 1
ATOM 840 O O . ALA A 1 100 ? -14.912 -4.513 23.152 1.00 88.94 100 ALA A O 1
ATOM 841 N N . TYR A 1 101 ? -16.594 -4.274 21.690 1.00 89.44 101 TYR A N 1
ATOM 842 C CA . TYR A 1 101 ? -15.725 -4.201 20.507 1.00 89.44 101 TYR A CA 1
ATOM 843 C C . TYR A 1 101 ? -14.685 -3.082 20.599 1.00 89.44 101 TYR A C 1
ATOM 845 O O . TYR A 1 101 ? -13.505 -3.324 20.367 1.00 89.44 101 TYR A O 1
ATOM 853 N N . ILE A 1 102 ? -15.101 -1.871 20.972 1.00 90.00 102 ILE A N 1
ATOM 854 C CA . ILE A 1 102 ? -14.203 -0.716 21.112 1.00 90.00 102 ILE A CA 1
ATOM 855 C C . ILE A 1 102 ? -13.132 -0.983 22.173 1.00 90.00 102 ILE A C 1
ATOM 857 O O . ILE A 1 102 ? -11.954 -0.725 21.938 1.00 90.00 102 ILE A O 1
ATOM 861 N N . LEU A 1 103 ? -13.532 -1.520 23.328 1.00 89.38 103 LEU A N 1
ATOM 862 C CA . LEU A 1 103 ? -12.615 -1.840 24.421 1.00 89.38 103 LEU A CA 1
ATOM 863 C C . LEU A 1 103 ? -11.640 -2.955 24.038 1.00 89.38 103 LEU A C 1
ATOM 865 O O . LEU A 1 103 ? -10.438 -2.804 24.243 1.00 89.38 103 LEU A O 1
ATOM 869 N N . CYS A 1 104 ? -12.135 -4.036 23.431 1.00 89.12 104 CYS A N 1
ATOM 870 C CA . CYS A 1 104 ? -11.299 -5.123 22.939 1.00 89.12 104 CYS A CA 1
ATOM 871 C C . CYS A 1 104 ? -10.300 -4.614 21.897 1.00 89.12 104 CYS A C 1
ATOM 873 O O . CYS A 1 104 ? -9.113 -4.904 22.020 1.00 89.12 104 CYS A O 1
ATOM 875 N N . GLN A 1 105 ? -10.735 -3.803 20.929 1.00 88.31 105 GLN A N 1
ATOM 876 C CA . GLN A 1 105 ? -9.856 -3.238 19.904 1.00 88.31 105 GLN A CA 1
ATOM 877 C C . GLN A 1 105 ? -8.770 -2.336 20.511 1.00 88.31 105 GLN A C 1
ATOM 879 O O . GLN A 1 105 ? -7.612 -2.411 20.110 1.00 88.31 105 GLN A O 1
ATOM 884 N N . ALA A 1 106 ? -9.129 -1.507 21.497 1.00 88.50 106 ALA A N 1
ATOM 885 C CA . ALA A 1 106 ? -8.195 -0.591 22.146 1.00 88.50 106 ALA A CA 1
ATOM 886 C C . ALA A 1 106 ? -7.169 -1.300 23.051 1.00 88.50 106 ALA A C 1
ATOM 888 O O . ALA A 1 106 ? -6.048 -0.817 23.178 1.00 88.50 106 ALA A O 1
ATOM 889 N N . GLN A 1 107 ? -7.540 -2.416 23.690 1.00 86.94 107 GLN A N 1
ATOM 890 C CA . GLN A 1 107 ? -6.690 -3.101 24.675 1.00 86.94 107 GLN A CA 1
ATOM 891 C C . GLN A 1 107 ? -5.891 -4.277 24.107 1.00 86.94 107 GLN A C 1
ATOM 893 O O . GLN A 1 107 ? -4.775 -4.520 24.554 1.00 86.94 107 GLN A O 1
ATOM 898 N N . SER A 1 108 ? -6.455 -5.028 23.160 1.00 85.69 108 SER A N 1
ATOM 899 C CA . SER A 1 108 ? -5.838 -6.268 22.664 1.00 85.69 108 SER A CA 1
ATOM 900 C C . SER A 1 108 ? -4.854 -6.051 21.515 1.00 85.69 108 SER A C 1
ATOM 902 O O . SER A 1 108 ? -4.024 -6.916 21.256 1.00 85.69 108 SER A O 1
ATOM 904 N N . GLY A 1 109 ? -4.965 -4.924 20.801 1.00 82.12 109 GLY A N 1
ATOM 905 C CA . GLY A 1 109 ? -4.196 -4.678 19.580 1.00 82.12 109 GLY A CA 1
ATOM 906 C C . GLY A 1 109 ? -4.560 -5.598 18.407 1.00 82.12 109 GLY A C 1
ATOM 907 O O . GLY A 1 109 ? -3.831 -5.620 17.418 1.00 82.12 109 GLY A O 1
ATOM 908 N N . LEU A 1 110 ? -5.662 -6.352 18.494 1.00 86.06 110 LEU A N 1
ATOM 909 C CA . LEU A 1 110 ? -6.110 -7.247 17.426 1.00 86.06 110 LEU A CA 1
ATOM 910 C C . LEU A 1 110 ? -6.511 -6.477 16.162 1.00 86.06 110 LEU A C 1
ATOM 912 O O . LEU A 1 110 ? -7.012 -5.350 16.220 1.00 86.06 110 LEU A O 1
ATOM 916 N N . GLY A 1 111 ? -6.330 -7.105 14.999 1.00 85.50 111 GLY A N 1
ATOM 917 C CA . GLY A 1 111 ? -6.896 -6.601 13.754 1.00 85.50 111 GLY A CA 1
ATOM 918 C C . GLY A 1 111 ? -8.426 -6.661 13.782 1.00 85.50 111 GLY A C 1
ATOM 919 O O . GLY A 1 111 ? -9.012 -7.530 14.426 1.00 85.50 111 GLY A O 1
ATOM 920 N N . LEU A 1 112 ? -9.091 -5.763 13.044 1.00 85.69 112 LEU A N 1
ATOM 921 C CA . LEU A 1 112 ? -10.559 -5.742 12.964 1.00 85.69 112 LEU A CA 1
ATOM 922 C C . LEU A 1 112 ? -11.123 -7.104 12.520 1.00 85.69 112 LEU A C 1
ATOM 924 O O . LEU A 1 112 ? -12.111 -7.580 13.074 1.00 85.69 112 LEU A O 1
ATOM 928 N N . SER A 1 113 ? -10.474 -7.738 11.541 1.00 87.62 113 SER A N 1
ATOM 929 C CA . SER A 1 113 ? -10.860 -9.055 11.027 1.00 87.62 113 SER A CA 1
ATOM 930 C C . SER A 1 113 ? -10.734 -10.158 12.077 1.00 87.62 113 SER A C 1
ATOM 932 O O . SER A 1 113 ? -11.583 -11.043 12.130 1.00 87.62 113 SER A O 1
ATOM 934 N N . ASP A 1 114 ? -9.709 -10.104 12.926 1.00 86.19 114 ASP A N 1
ATOM 935 C CA . ASP A 1 114 ? -9.494 -11.114 13.967 1.00 86.19 114 ASP A CA 1
ATOM 936 C C . ASP A 1 114 ? -10.555 -10.977 15.058 1.00 86.19 114 ASP A C 1
ATOM 938 O O . ASP A 1 114 ? -11.179 -11.957 15.460 1.00 86.19 114 ASP A O 1
ATOM 942 N N . LEU A 1 115 ? -10.834 -9.737 15.472 1.00 87.62 115 LEU A N 1
ATOM 943 C CA . LEU A 1 115 ? -11.829 -9.448 16.499 1.00 87.62 115 LEU A CA 1
ATOM 944 C C . LEU A 1 115 ? -13.250 -9.852 16.073 1.00 87.62 115 LEU A C 1
ATOM 946 O O . LEU A 1 115 ? -14.025 -10.323 16.901 1.00 87.62 115 LEU A O 1
ATOM 950 N N . LEU A 1 116 ? -13.591 -9.706 14.789 1.00 86.62 116 LEU A N 1
ATOM 951 C CA . LEU A 1 116 ? -14.882 -10.146 14.246 1.00 86.62 116 LEU A CA 1
ATOM 952 C C . LEU A 1 116 ? -15.033 -11.673 14.200 1.00 86.62 116 LEU A C 1
ATOM 954 O O . LEU A 1 116 ? -16.156 -12.173 14.226 1.00 86.62 116 LEU A O 1
ATOM 958 N N . ASN A 1 117 ? -13.922 -12.407 14.128 1.00 89.62 117 ASN A N 1
ATOM 959 C CA . ASN A 1 117 ? -13.919 -13.865 14.028 1.00 89.62 117 ASN A CA 1
ATOM 960 C C . ASN A 1 117 ? -13.748 -14.575 15.377 1.00 89.62 117 ASN A C 1
ATOM 962 O O . ASN A 1 117 ? -13.830 -15.805 15.415 1.00 89.62 117 ASN A O 1
ATOM 966 N N . ILE A 1 118 ? -13.542 -13.831 16.469 1.00 86.81 118 ILE A N 1
ATOM 967 C CA . ILE A 1 118 ? -13.421 -14.401 17.813 1.00 86.81 118 ILE A CA 1
ATOM 968 C C . ILE A 1 118 ? -14.694 -15.156 18.191 1.00 86.81 118 ILE A C 1
ATOM 970 O O . ILE A 1 118 ? -15.811 -14.631 18.156 1.00 86.81 118 ILE A O 1
ATOM 974 N N . LYS A 1 119 ? -14.507 -16.402 18.622 1.00 88.56 119 LYS A N 1
ATOM 975 C CA . LYS A 1 119 ? -15.556 -17.263 19.159 1.00 88.56 119 LYS A CA 1
ATOM 976 C C . LYS A 1 119 ? -15.375 -17.417 20.659 1.00 88.56 119 LYS A C 1
ATOM 978 O O . LYS A 1 119 ? -14.280 -17.319 21.206 1.00 88.56 119 LYS A O 1
ATOM 983 N N . TYR A 1 120 ? -16.466 -17.764 21.338 1.00 85.88 120 TYR A N 1
ATOM 984 C CA . TYR A 1 120 ? -16.416 -18.058 22.770 1.00 85.88 120 TYR A CA 1
ATOM 985 C C . TYR A 1 120 ? -15.392 -19.155 23.105 1.00 85.88 120 TYR A C 1
ATOM 987 O O . TYR A 1 120 ? -14.714 -19.059 24.120 1.00 85.88 120 TYR A O 1
ATOM 995 N N . GLY A 1 121 ? -15.241 -20.166 22.241 1.00 88.69 121 GLY A N 1
ATOM 996 C CA . GLY A 1 121 ? -14.272 -21.250 22.431 1.00 88.69 121 GLY A CA 1
ATOM 997 C C . GLY A 1 121 ? -12.824 -20.772 22.570 1.00 88.69 121 GLY A C 1
ATOM 998 O O . GLY A 1 121 ? -12.079 -21.355 23.355 1.00 88.69 121 GLY A O 1
ATOM 999 N N . ASP A 1 122 ? -12.466 -19.675 21.901 1.00 85.19 122 ASP A N 1
ATOM 1000 C CA . ASP A 1 122 ? -11.106 -19.126 21.903 1.00 85.19 122 ASP A CA 1
ATOM 1001 C C . ASP A 1 122 ? -10.749 -18.508 23.265 1.00 85.19 122 ASP A C 1
ATOM 1003 O O . ASP A 1 122 ? -9.604 -18.567 23.710 1.00 85.19 122 ASP A O 1
ATOM 1007 N N . VAL A 1 123 ? -11.753 -17.976 23.972 1.00 84.12 123 VAL A N 1
ATOM 1008 C CA . VAL A 1 123 ? -11.601 -17.301 25.276 1.00 84.12 123 VAL A CA 1
ATOM 1009 C C . VAL A 1 123 ? -12.132 -18.121 26.456 1.00 84.12 123 VAL A C 1
ATOM 1011 O O . VAL A 1 123 ? -11.888 -17.785 27.616 1.00 84.12 123 VAL A O 1
ATOM 1014 N N . ALA A 1 124 ? -12.834 -19.227 26.198 1.00 86.38 124 ALA A N 1
ATOM 1015 C CA . ALA A 1 124 ? -13.521 -20.012 27.221 1.00 86.38 124 ALA A CA 1
ATOM 1016 C C . ALA A 1 124 ? -12.572 -20.546 28.301 1.00 86.38 124 ALA A C 1
ATOM 1018 O O . ALA A 1 124 ? -12.929 -20.579 29.477 1.00 86.38 124 ALA A O 1
ATOM 1019 N N . SER A 1 125 ? -11.364 -20.969 27.920 1.00 84.56 125 SER A N 1
ATOM 1020 C CA . SER A 1 125 ? -10.373 -21.505 28.861 1.00 84.56 125 SER A CA 1
ATOM 1021 C C . SER A 1 125 ? -9.824 -20.431 29.806 1.00 84.56 125 SER A C 1
ATOM 1023 O O . SER A 1 125 ? -9.580 -20.717 30.977 1.00 84.56 125 SER A O 1
ATOM 1025 N N . GLN A 1 126 ? -9.680 -19.196 29.323 1.00 80.88 126 GLN A N 1
ATOM 1026 C CA . GLN A 1 126 ? -9.203 -18.049 30.097 1.00 80.88 126 GLN A CA 1
ATOM 1027 C C . GLN A 1 126 ? -10.293 -17.551 31.051 1.00 80.88 126 GLN A C 1
ATOM 1029 O O . GLN A 1 126 ? -10.036 -17.377 32.238 1.00 80.88 126 GLN A O 1
ATOM 1034 N N . LEU A 1 127 ? -11.537 -17.456 30.567 1.00 81.56 127 LEU A N 1
ATOM 1035 C CA . LEU A 1 127 ? -12.689 -17.081 31.390 1.00 81.56 127 LEU A CA 1
ATOM 1036 C C . LEU A 1 127 ? -12.959 -18.095 32.509 1.00 81.56 127 LEU A C 1
ATOM 1038 O O . LEU A 1 127 ? -13.245 -17.713 33.639 1.00 81.56 127 LEU A O 1
ATOM 1042 N N . LYS A 1 128 ? -12.846 -19.399 32.226 1.00 81.50 128 LYS A N 1
ATOM 1043 C CA . LYS A 1 128 ? -13.045 -20.447 33.241 1.00 81.50 128 LYS A CA 1
ATOM 1044 C C . LYS A 1 128 ? -11.954 -20.443 34.312 1.00 81.50 128 LYS A C 1
ATOM 1046 O O . LYS A 1 128 ? -12.256 -20.735 35.463 1.00 81.50 128 LYS A O 1
ATOM 1051 N N . LYS A 1 129 ? -10.710 -20.111 33.952 1.00 71.69 129 LYS A N 1
ATOM 1052 C CA . LYS A 1 129 ? -9.612 -19.975 34.921 1.00 71.69 129 LYS A CA 1
ATOM 1053 C C . LYS A 1 129 ? -9.839 -18.795 35.867 1.00 71.69 129 LYS A C 1
ATOM 1055 O O . LYS A 1 129 ? -9.684 -18.979 37.067 1.00 71.69 129 LYS A O 1
ATOM 1060 N N . ASP A 1 130 ? -10.292 -17.653 35.350 1.00 58.66 130 ASP A N 1
ATOM 1061 C CA . ASP A 1 130 ? -10.590 -16.466 36.168 1.00 58.66 130 ASP A CA 1
ATOM 1062 C C . ASP A 1 130 ? -11.770 -16.682 37.132 1.00 58.66 130 ASP A C 1
ATOM 1064 O O . ASP A 1 130 ? -11.758 -16.191 38.258 1.00 58.66 130 ASP A O 1
ATOM 1068 N N . VAL A 1 131 ? -12.782 -17.460 36.730 1.00 55.69 131 VAL A N 1
ATOM 1069 C CA . VAL A 1 131 ? -13.939 -17.776 37.590 1.00 55.69 131 VAL A CA 1
ATOM 1070 C C . VAL A 1 131 ? -13.577 -18.755 38.718 1.00 55.69 131 VAL A C 1
ATOM 1072 O O . VAL A 1 131 ? -14.195 -18.718 39.781 1.00 55.69 131 VAL A O 1
ATOM 1075 N N . LEU A 1 132 ? -12.567 -19.611 38.523 1.00 46.97 132 LEU A N 1
ATOM 1076 C CA . LEU A 1 132 ? -12.117 -20.585 39.528 1.00 46.97 132 LEU A CA 1
ATOM 1077 C C . LEU A 1 132 ? -11.143 -20.000 40.563 1.00 46.97 132 LEU A C 1
ATOM 1079 O O . LEU A 1 132 ? -10.843 -20.662 41.555 1.00 46.97 132 LEU A O 1
ATOM 1083 N N . THR A 1 133 ? -10.699 -18.755 40.384 1.00 42.97 133 THR A N 1
ATOM 1084 C CA . THR A 1 133 ? -9.952 -17.997 41.392 1.00 42.97 133 THR A CA 1
ATOM 1085 C C . THR A 1 133 ? -10.756 -16.775 41.841 1.00 42.97 133 THR A C 1
ATOM 1087 O O . THR A 1 133 ? -10.519 -15.666 41.355 1.00 42.97 133 THR A O 1
ATOM 1090 N N . PRO A 1 134 ? -11.689 -16.897 42.805 1.00 49.66 134 PRO A N 1
ATOM 1091 C CA . PRO A 1 134 ? -12.028 -15.729 43.596 1.00 49.66 134 PRO A CA 1
ATOM 1092 C C . PRO A 1 134 ? -10.759 -15.359 44.376 1.00 49.66 134 PRO A C 1
ATOM 1094 O O . PRO A 1 134 ? -10.122 -16.237 44.955 1.00 49.66 134 PRO A O 1
ATOM 1097 N N . THR A 1 135 ? -10.410 -14.071 44.429 1.00 48.09 135 THR A N 1
ATOM 1098 C CA . THR A 1 135 ? -9.189 -13.491 45.044 1.00 48.09 135 THR A CA 1
ATOM 1099 C C . THR A 1 135 ? -8.017 -13.418 44.055 1.00 48.09 135 THR A C 1
ATOM 1101 O O . THR A 1 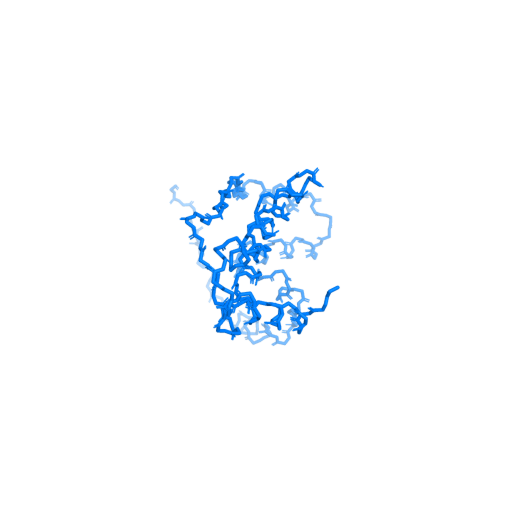135 ? -7.293 -14.369 43.813 1.00 48.09 135 THR A O 1
ATOM 1104 N N . THR A 1 136 ? -7.746 -12.274 43.433 1.00 42.09 136 THR A N 1
ATOM 1105 C CA . THR A 1 136 ? -7.205 -11.110 44.140 1.00 42.09 136 THR A CA 1
ATOM 1106 C C . THR A 1 136 ? -7.589 -9.849 43.370 1.00 42.09 136 THR A C 1
ATOM 1108 O O . THR A 1 136 ? -7.026 -9.561 42.316 1.00 42.09 136 THR A O 1
ATOM 1111 N N . ARG A 1 137 ? -8.519 -9.050 43.909 1.00 41.78 137 ARG A N 1
ATOM 1112 C CA . ARG A 1 137 ? -8.561 -7.621 43.579 1.00 41.78 137 ARG A CA 1
ATOM 1113 C C . ARG A 1 137 ? -7.219 -7.045 44.029 1.00 41.78 137 ARG A C 1
ATOM 1115 O O . ARG A 1 137 ? -7.075 -6.663 45.185 1.00 41.78 137 ARG A O 1
ATOM 1122 N N . LYS A 1 138 ? -6.222 -7.005 43.142 1.00 37.06 138 LYS A N 1
ATOM 1123 C CA . LYS A 1 138 ? -5.142 -6.034 43.287 1.00 37.06 138 LYS A CA 1
ATOM 1124 C C . LYS A 1 138 ? -5.795 -4.687 43.060 1.00 37.06 138 LYS A C 1
ATOM 1126 O O . LYS A 1 138 ? -6.085 -4.294 41.934 1.00 37.06 138 LYS A O 1
ATOM 1131 N N . THR A 1 139 ? -6.094 -4.038 44.173 1.00 40.56 139 THR A N 1
ATOM 1132 C CA . THR A 1 139 ? -6.193 -2.599 44.314 1.00 40.56 139 THR A CA 1
ATOM 1133 C C . THR A 1 139 ? -5.041 -1.986 43.516 1.00 40.56 139 THR A C 1
ATOM 1135 O O . THR A 1 139 ? -3.928 -1.855 44.013 1.00 40.56 139 THR A O 1
ATOM 1138 N N . PHE A 1 140 ? -5.284 -1.627 42.255 1.00 38.44 140 PHE A N 1
ATOM 1139 C CA . PHE A 1 140 ? -4.570 -0.509 41.663 1.00 38.44 140 PHE A CA 1
ATOM 1140 C C . PHE A 1 140 ? -5.152 0.718 42.355 1.00 38.44 140 PHE A C 1
ATOM 1142 O O . PHE A 1 140 ? -6.121 1.330 41.909 1.00 38.44 140 PHE A O 1
ATOM 1149 N N . LEU A 1 141 ? -4.611 0.969 43.548 1.00 37.84 141 LEU A N 1
ATOM 1150 C CA . LEU A 1 141 ? -4.615 2.274 44.171 1.00 37.84 141 LEU A CA 1
ATOM 1151 C C . LEU A 1 141 ? -4.050 3.226 43.117 1.00 37.84 141 LEU A C 1
ATOM 1153 O O . LEU A 1 141 ? -2.853 3.235 42.852 1.00 37.84 141 LEU A O 1
ATOM 1157 N N . PHE A 1 142 ? -4.937 3.988 42.482 1.00 39.75 142 PHE A N 1
ATOM 1158 C CA . PHE A 1 142 ? -4.584 5.309 41.993 1.00 39.75 142 PHE A CA 1
ATOM 1159 C C . PHE A 1 142 ? -4.230 6.133 43.238 1.00 39.75 142 PHE A C 1
ATOM 1161 O O . PHE A 1 142 ? -5.105 6.677 43.906 1.00 39.75 142 PHE A O 1
ATOM 1168 N N . LEU A 1 143 ? -2.950 6.123 43.594 1.00 37.56 143 LEU A N 1
ATOM 1169 C CA . LEU A 1 143 ? -2.314 7.056 44.516 1.00 37.56 143 LEU A CA 1
ATOM 1170 C C . LEU A 1 143 ? -1.063 7.553 43.796 1.00 37.56 143 LEU A C 1
ATOM 1172 O O . LEU A 1 143 ? -0.135 6.775 43.574 1.00 37.56 143 LEU A O 1
ATOM 1176 N N . GLY A 1 144 ? -1.101 8.824 43.401 1.00 37.31 144 GLY A N 1
ATOM 1177 C CA . GLY A 1 144 ? -0.089 9.511 42.601 1.00 37.31 144 GLY A CA 1
ATOM 1178 C C . GLY A 1 144 ? -0.732 10.273 41.463 1.00 37.31 144 GLY A C 1
ATOM 1179 O O . GLY A 1 144 ? -0.793 9.695 40.358 1.00 37.31 144 GLY A O 1
#

Radius of gyration: 27.22 Å; Cα contacts (8 Å, |Δi|>4): 60; chains: 1; bounding box: 47×36×76 Å

Foldseek 3Di:
DDLVVLLVLQVVLCVDPDPCSNQVVVVVLVVVLVVCVVVVHDLVVSLVVSVVVQVSCVVSVSHHDDPDRDDDDDPDPPDDQDPVNLVVVLVPDPDVVVNVLSVCCVPVVDDPVVSVPDDCVVCVVVVVVVVVDDDDPPPPPPDD

Mean predicted aligned error: 11.81 Å

Nearest PDB structures (foldseek):
  1pvp-assembly1_B-2  TM=5.413E-01  e=3.368E+00  Punavirus P1

Solvent-accessible surface area (backbone atoms only — not comparable to full-atom values): 9017 Å² total; per-residue (Å²): 138,54,76,67,54,54,53,52,52,50,59,54,24,67,73,45,90,47,65,69,54,45,45,40,70,54,54,49,52,56,51,50,55,51,51,41,50,76,72,66,52,56,62,60,60,50,36,51,51,52,52,49,54,50,48,52,32,42,77,70,75,54,63,76,89,69,95,74,78,80,78,62,82,84,90,69,86,74,79,75,85,49,74,66,55,52,49,53,54,43,69,71,45,85,50,70,66,57,37,48,51,55,51,47,46,73,71,67,70,55,52,73,70,56,64,74,65,66,51,67,79,80,47,46,68,61,54,53,54,57,69,75,45,82,79,75,86,72,77,77,68,90,75,134

Secondary structure (DSSP, 8-state):
--HHHHHHHHHHHTT-S-HHHHTHHHHHHHHHHHHHHHTT--HHHHHHHHHHHHHHHHHTT-----S-PPPPP-----PPPPHHHHHHHHHH--SHHHHHHHHHHHHH---HHHHHH--HHHHHHHHHHHHT------------

Sequence (144 aa):
MSPDELIEERREDLKSDIDYVRHRAEDRLDAWFSELEISGLKRSSRVQAYHAIRSFYKANRLELEMVETPSSWTEKVRLGLTRDDLRRLIEACRKPMHRAYILCQAQSGLGLSDLLNIKYGDVASQLKKDVLTPTTRKTFLFLG

pLDDT: mean 82.78, std 15.31, range [37.06, 95.56]